Protein AF-A0A965QEQ5-F1 (afdb_monomer)

Secondary structure (DSSP, 8-state):
--SS-SEESPP-EETTEE-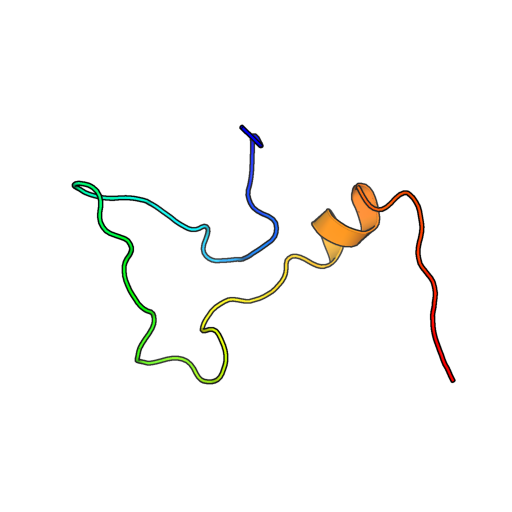---SSSTTS-EE-HHHHHHH-S------

Nearest PDB structures (foldseek):
  4jhm-assembly1_C  TM=6.926E-01  e=6.092E+00  Pseudovibrio sp. JE062

Radius of gyration: 13.7 Å; Cα contacts (8 Å, |Δi|>4): 31; chains: 1; bounding box: 28×32×27 Å

Structure (mmCIF, N/CA/C/O backbone):
data_AF-A0A965QEQ5-F1
#
_entry.id   AF-A0A965QEQ5-F1
#
loop_
_atom_site.group_PDB
_atom_site.id
_atom_site.type_symbol
_atom_site.label_atom_id
_atom_site.label_alt_id
_atom_site.label_comp_id
_atom_site.label_asym_id
_atom_site.label_entity_id
_atom_site.label_seq_id
_atom_site.pdbx_PDB_ins_code
_atom_site.Cartn_x
_atom_site.Cartn_y
_atom_site.Cartn_z
_atom_site.occupancy
_atom_site.B_iso_or_equiv
_atom_site.auth_seq_id
_atom_site.auth_comp_id
_atom_site.auth_asym_id
_atom_site.auth_atom_id
_atom_site.pdbx_PDB_model_num
ATOM 1 N N . TYR A 1 1 ? 3.650 17.237 -0.963 1.00 57.53 1 TYR A N 1
ATOM 2 C CA . TYR A 1 1 ? 2.651 16.216 -0.593 1.00 57.53 1 TYR A CA 1
ATOM 3 C C . TYR A 1 1 ? 2.198 15.538 -1.879 1.00 57.53 1 TYR A C 1
ATOM 5 O O . TYR A 1 1 ? 2.157 16.233 -2.891 1.00 57.53 1 TYR A O 1
ATOM 13 N N . TRP A 1 2 ? 1.984 14.220 -1.897 1.00 71.94 2 TRP A N 1
ATOM 14 C CA . TRP A 1 2 ? 1.502 13.534 -3.104 1.00 71.94 2 TRP A CA 1
ATOM 15 C C . TRP A 1 2 ? 0.051 13.923 -3.383 1.00 71.94 2 TRP A C 1
ATOM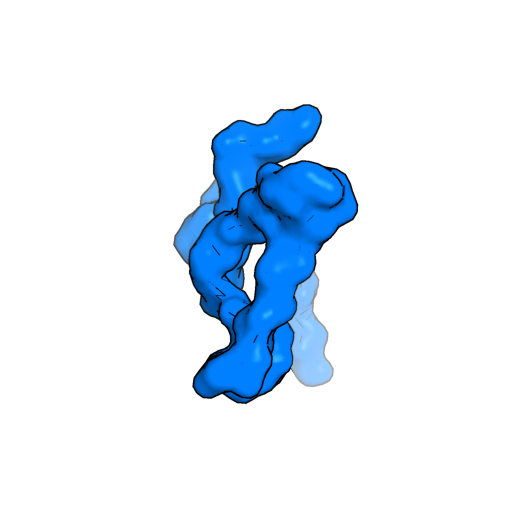 17 O O . TRP A 1 2 ? -0.699 14.210 -2.456 1.00 71.94 2 TRP A O 1
ATOM 27 N N . ALA A 1 3 ? -0.321 13.997 -4.660 1.00 82.75 3 ALA A N 1
ATOM 28 C CA . ALA A 1 3 ? -1.673 14.396 -5.051 1.00 82.75 3 ALA A CA 1
ATOM 29 C C . ALA A 1 3 ? -2.719 13.301 -4.777 1.00 82.75 3 ALA A C 1
ATOM 31 O O . ALA A 1 3 ? -3.900 13.614 -4.682 1.00 82.75 3 ALA A O 1
ATOM 32 N N . ARG A 1 4 ? -2.275 12.043 -4.682 1.00 88.94 4 ARG A N 1
ATOM 33 C CA . ARG A 1 4 ? -3.088 10.838 -4.502 1.00 88.94 4 ARG A CA 1
ATOM 34 C C . ARG A 1 4 ? -2.278 9.791 -3.732 1.00 88.94 4 ARG A C 1
ATOM 36 O O . ARG A 1 4 ? -1.056 9.747 -3.914 1.00 88.94 4 ARG A O 1
ATOM 43 N N . ASP A 1 5 ? -2.930 8.984 -2.899 1.00 92.62 5 ASP A N 1
ATOM 44 C CA . ASP A 1 5 ? -2.282 7.871 -2.192 1.00 92.62 5 ASP A CA 1
ATOM 45 C C . ASP A 1 5 ? -2.209 6.609 -3.073 1.00 92.62 5 ASP A C 1
ATOM 47 O O . ASP A 1 5 ? -2.961 6.453 -4.034 1.00 92.62 5 ASP A O 1
ATOM 51 N N . VAL A 1 6 ? -1.291 5.700 -2.746 1.00 94.94 6 VAL A N 1
ATOM 52 C CA . VAL A 1 6 ? -1.084 4.419 -3.444 1.00 94.94 6 VAL A CA 1
ATOM 53 C C . VAL A 1 6 ? -1.894 3.275 -2.831 1.00 94.94 6 VAL A C 1
ATOM 55 O O . VAL A 1 6 ? -1.697 2.116 -3.192 1.00 94.94 6 VAL A O 1
ATOM 58 N N . VAL A 1 7 ? -2.778 3.577 -1.882 1.00 95.62 7 VAL A N 1
ATOM 59 C CA . VAL A 1 7 ? -3.653 2.608 -1.222 1.00 95.62 7 VAL A CA 1
ATOM 60 C C . VAL A 1 7 ? -5.110 3.049 -1.296 1.00 95.62 7 VAL A C 1
ATOM 62 O O . VAL A 1 7 ? -5.408 4.241 -1.325 1.00 95.62 7 VAL A O 1
ATOM 65 N N . ASN A 1 8 ? -6.018 2.078 -1.303 1.00 93.75 8 ASN A N 1
ATOM 66 C CA . ASN A 1 8 ? -7.456 2.284 -1.241 1.00 93.75 8 ASN A CA 1
ATOM 67 C C . ASN A 1 8 ? -8.029 1.569 -0.001 1.00 93.75 8 ASN A C 1
ATOM 69 O O . ASN A 1 8 ? -7.756 0.382 0.188 1.00 93.75 8 ASN A O 1
ATOM 73 N N . PRO A 1 9 ? -8.853 2.241 0.823 1.00 92.94 9 PRO A N 1
ATOM 74 C CA . PRO A 1 9 ? -9.136 3.681 0.802 1.00 92.94 9 PRO A CA 1
ATOM 75 C C . PRO A 1 9 ? -7.901 4.537 1.149 1.00 92.94 9 PRO A C 1
ATOM 77 O O . PRO A 1 9 ? -7.004 4.075 1.851 1.00 92.94 9 PRO A O 1
ATOM 80 N N . GLU A 1 10 ? -7.869 5.790 0.681 1.00 92.75 10 GLU A N 1
ATOM 81 C CA . GLU A 1 10 ? -6.790 6.732 1.019 1.00 92.75 10 GLU A CA 1
ATOM 82 C C . GLU A 1 10 ? -6.811 7.111 2.505 1.00 92.75 10 GLU A C 1
ATOM 84 O O . GLU A 1 10 ? -7.876 7.282 3.117 1.00 92.75 10 GLU A O 1
ATOM 89 N N . TRP A 1 11 ? -5.631 7.339 3.084 1.00 91.00 11 TRP A N 1
ATOM 90 C CA . TRP A 1 11 ? -5.538 7.836 4.451 1.00 91.00 11 TRP A CA 1
ATOM 91 C C . TRP A 1 11 ? -6.039 9.274 4.542 1.00 91.00 11 TRP A C 1
ATOM 93 O O . TRP A 1 11 ? -5.448 10.207 4.005 1.00 91.00 11 TRP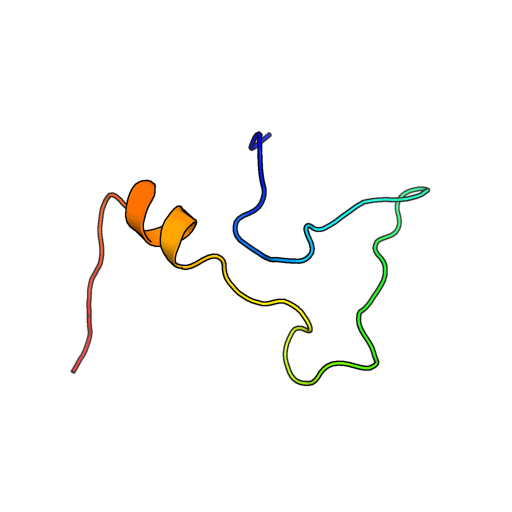 A O 1
ATOM 103 N N . THR A 1 12 ? -7.108 9.473 5.307 1.00 90.81 12 THR A N 1
ATOM 104 C CA . THR A 1 12 ? -7.640 10.806 5.592 1.00 90.81 12 THR A CA 1
ATOM 105 C C . THR A 1 12 ? -7.394 11.168 7.050 1.00 90.81 12 THR A C 1
ATOM 107 O O . THR A 1 12 ? -7.708 10.397 7.958 1.00 90.81 12 THR A O 1
ATOM 110 N N . MET A 1 13 ? -6.870 12.372 7.289 1.00 92.81 13 MET A N 1
ATOM 111 C CA . MET A 1 13 ? -6.728 12.922 8.635 1.00 92.81 13 MET A CA 1
ATOM 112 C C . MET A 1 13 ? -7.957 13.753 9.007 1.00 92.81 13 MET A C 1
ATOM 114 O O . MET A 1 13 ? -8.332 14.684 8.296 1.00 92.81 13 MET A O 1
ATOM 118 N N . LYS A 1 14 ? -8.555 13.464 10.164 1.00 94.06 14 LYS A N 1
ATOM 119 C CA . LYS A 1 14 ? -9.662 14.232 10.741 1.00 94.06 14 LYS A CA 1
ATOM 120 C C . LYS A 1 14 ? -9.315 14.624 12.172 1.00 94.06 14 LYS A C 1
ATOM 122 O O . LYS A 1 14 ? -9.097 13.760 13.013 1.00 94.06 14 LYS A O 1
ATOM 127 N N . ASN A 1 15 ? -9.270 15.928 12.454 1.00 96.06 15 ASN A N 1
ATOM 128 C CA . ASN A 1 15 ? -8.917 16.479 13.773 1.00 96.06 15 ASN A CA 1
ATOM 129 C C . ASN A 1 15 ? -7.565 15.969 14.313 1.00 96.06 15 ASN A C 1
ATOM 131 O O . ASN A 1 15 ? -7.445 15.658 15.493 1.00 96.06 15 ASN A O 1
ATOM 135 N N . GLY A 1 16 ? -6.560 15.837 13.440 1.00 95.56 16 GLY A N 1
ATOM 136 C CA . GLY A 1 16 ? -5.240 15.314 13.816 1.00 95.56 16 GLY A CA 1
ATOM 137 C C . GLY A 1 16 ? -5.187 13.797 14.038 1.00 95.56 16 GLY A C 1
ATOM 138 O O . GLY A 1 16 ? -4.148 13.288 14.443 1.00 95.56 16 GLY A O 1
ATOM 139 N N . MET A 1 17 ? -6.278 13.075 13.764 1.00 96.31 17 MET A N 1
ATOM 140 C CA . MET A 1 17 ? -6.397 11.629 13.957 1.00 96.31 17 MET A CA 1
ATOM 141 C C . MET A 1 17 ? -6.649 10.915 12.626 1.00 96.31 17 MET A C 1
ATOM 143 O O . MET A 1 17 ? -7.219 11.493 11.699 1.00 96.31 17 MET A O 1
ATOM 147 N N . VAL A 1 18 ? -6.263 9.642 12.553 1.00 94.50 18 VAL A N 1
ATOM 148 C CA . VAL A 1 18 ? -6.552 8.737 11.430 1.00 94.50 18 VAL A CA 1
ATOM 149 C C . VAL A 1 18 ? -7.420 7.592 11.944 1.00 94.50 18 VAL A C 1
ATOM 1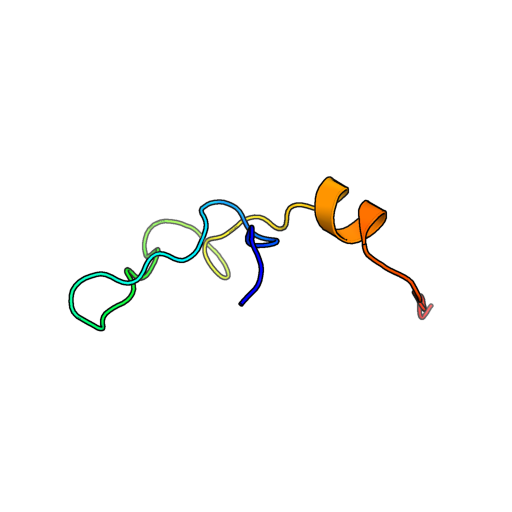51 O O . VAL A 1 18 ? -7.195 7.081 13.042 1.00 94.50 18 VAL A O 1
ATOM 154 N N . THR A 1 19 ? -8.437 7.210 11.175 1.00 93.69 19 THR A N 1
ATOM 155 C CA . THR A 1 19 ? -9.310 6.082 11.517 1.00 93.69 19 THR A CA 1
ATOM 156 C C . THR A 1 19 ? -8.581 4.763 11.288 1.00 93.69 19 THR A C 1
ATOM 158 O O . THR A 1 19 ? -8.019 4.544 10.219 1.00 93.69 19 THR A O 1
ATOM 161 N N . VAL A 1 20 ? -8.612 3.876 12.285 1.00 94.38 20 VAL A N 1
ATOM 162 C CA . VAL A 1 20 ? -8.045 2.527 12.171 1.00 94.38 20 VAL A CA 1
ATOM 163 C C . VAL A 1 20 ? -9.097 1.5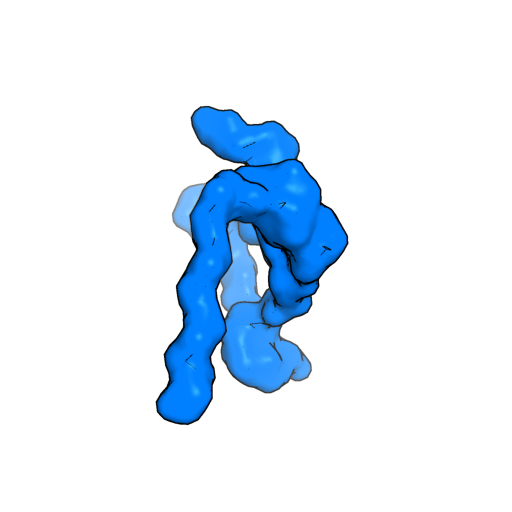81 11.569 1.00 94.38 2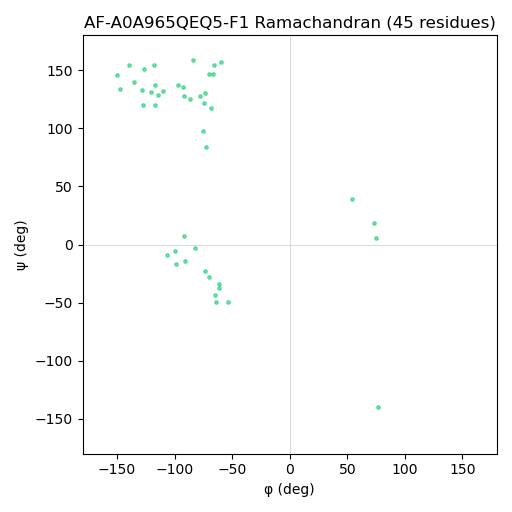0 VAL A C 1
ATOM 165 O O . VAL A 1 20 ? -10.192 1.492 12.131 1.00 94.38 20 VAL A O 1
ATOM 168 N N . PRO A 1 21 ? -8.794 0.869 10.469 1.00 94.19 21 PRO A N 1
ATOM 169 C CA . PRO A 1 21 ? -9.674 -0.151 9.897 1.00 94.19 21 PRO A CA 1
ATOM 170 C C . PRO A 1 21 ? -9.620 -1.431 10.746 1.00 94.19 21 PRO A C 1
ATOM 172 O O . PRO A 1 21 ? -8.688 -2.223 10.645 1.00 94.19 21 PRO A O 1
ATOM 175 N N . LEU A 1 22 ? -10.593 -1.601 11.645 1.00 95.38 22 LEU A N 1
ATOM 176 C CA . LEU A 1 22 ? -10.628 -2.706 12.619 1.00 95.38 22 LEU A CA 1
ATOM 177 C C . LEU A 1 22 ? -11.385 -3.946 12.119 1.00 95.38 22 LEU A C 1
ATOM 179 O O . LEU A 1 22 ? -11.304 -5.005 12.736 1.00 95.38 22 LEU A O 1
ATOM 183 N N . ASP A 1 23 ? -12.144 -3.810 11.037 1.00 95.38 23 ASP A N 1
ATOM 184 C CA . ASP A 1 23 ? -13.032 -4.822 10.461 1.00 95.38 23 ASP A CA 1
ATOM 185 C C . ASP A 1 23 ? -12.425 -5.558 9.256 1.00 95.38 23 ASP A C 1
ATOM 187 O O . ASP A 1 23 ? -12.997 -6.538 8.776 1.00 95.38 23 ASP A O 1
ATOM 191 N N . VAL A 1 24 ? -11.245 -5.131 8.799 1.00 92.75 24 VAL A N 1
ATOM 192 C CA . VAL A 1 24 ? -10.543 -5.705 7.649 1.00 92.75 24 VAL A CA 1
ATOM 193 C C . VAL A 1 24 ? -9.234 -6.358 8.111 1.00 92.75 24 VAL A C 1
ATOM 195 O O . VAL A 1 24 ? -8.443 -5.716 8.802 1.00 92.75 24 VAL A O 1
ATOM 198 N N . PRO A 1 25 ? -8.960 -7.624 7.741 1.00 93.56 25 PRO A N 1
ATOM 199 C CA . PRO A 1 25 ? -7.695 -8.277 8.065 1.00 93.56 25 PRO A CA 1
ATOM 200 C C . PRO A 1 25 ? -6.461 -7.565 7.485 1.00 93.56 25 PRO A C 1
ATOM 202 O O . PRO A 1 25 ? -6.519 -6.891 6.457 1.00 93.56 25 PRO A O 1
ATOM 205 N N . GLY A 1 26 ? -5.301 -7.799 8.103 1.00 94.06 26 GLY A N 1
ATOM 206 C CA . GLY A 1 26 ? -4.027 -7.244 7.644 1.00 94.06 26 GLY A CA 1
ATOM 207 C C . GLY A 1 26 ? -3.873 -5.768 8.010 1.00 94.06 26 GLY A C 1
ATOM 208 O O . GLY A 1 26 ? -4.214 -5.364 9.116 1.00 94.06 26 GLY A O 1
ATOM 209 N N . ILE A 1 27 ? -3.322 -4.969 7.092 1.00 94.12 27 ILE A N 1
ATOM 210 C CA . ILE A 1 27 ? -3.138 -3.520 7.295 1.00 94.12 27 ILE A CA 1
ATOM 211 C C . ILE A 1 27 ? -4.410 -2.700 7.004 1.00 94.12 27 ILE A C 1
ATOM 213 O O . ILE A 1 27 ? -4.401 -1.486 7.180 1.00 94.12 27 ILE A O 1
ATOM 217 N N . GLY A 1 28 ? -5.484 -3.357 6.549 1.00 95.12 28 GLY A N 1
ATOM 218 C CA . GLY A 1 28 ? -6.804 -2.760 6.337 1.00 95.12 28 GLY A CA 1
ATOM 219 C C . GLY A 1 28 ? -6.941 -1.824 5.132 1.00 95.12 28 GLY A C 1
ATOM 220 O O . GLY A 1 28 ? -7.895 -1.053 5.076 1.00 95.12 28 GLY A O 1
ATOM 221 N N . VAL A 1 29 ? -6.016 -1.899 4.171 1.00 95.69 29 VAL A N 1
ATOM 222 C CA . VAL A 1 29 ? -6.082 -1.201 2.878 1.00 95.69 29 VAL A CA 1
ATOM 223 C C . VAL A 1 29 ? -5.587 -2.109 1.752 1.00 95.69 29 VAL A C 1
ATOM 225 O O . VAL A 1 29 ? -4.769 -3.005 1.976 1.00 95.69 29 VAL A O 1
ATOM 228 N N . GLU A 1 30 ? -6.052 -1.853 0.535 1.00 96.31 30 GLU A N 1
ATOM 229 C CA . GLU A 1 30 ? -5.576 -2.491 -0.692 1.00 96.31 30 GLU A CA 1
ATOM 230 C C . GLU A 1 30 ? -4.550 -1.597 -1.390 1.00 96.31 30 GLU A C 1
ATOM 232 O O . GLU A 1 30 ? -4.746 -0.389 -1.500 1.00 96.31 30 GLU A O 1
ATOM 237 N N . VAL A 1 31 ? -3.456 -2.169 -1.893 1.00 96.19 31 VAL A N 1
ATOM 238 C CA . VAL A 1 31 ? -2.468 -1.409 -2.674 1.00 96.19 31 VAL A CA 1
ATOM 239 C C . VAL A 1 31 ? -2.998 -1.193 -4.093 1.00 96.19 31 VAL A C 1
ATOM 241 O O . VAL A 1 31 ? -3.352 -2.154 -4.776 1.00 96.19 31 VAL A O 1
ATOM 244 N N . ASP A 1 32 ? -3.005 0.055 -4.565 1.00 96.00 32 ASP A N 1
ATOM 245 C CA . ASP A 1 32 ? -3.284 0.399 -5.961 1.00 96.00 32 ASP A CA 1
ATOM 246 C C . ASP A 1 32 ? -2.088 -0.007 -6.833 1.00 96.00 32 ASP A C 1
ATOM 248 O O . ASP A 1 32 ? -1.183 0.780 -7.126 1.00 96.00 32 ASP A O 1
ATOM 252 N N . MET A 1 33 ? -2.066 -1.281 -7.223 1.00 96.75 33 MET A N 1
ATOM 253 C CA . MET A 1 33 ? -0.979 -1.848 -8.020 1.00 96.75 33 MET A CA 1
ATOM 254 C C . MET A 1 33 ? -0.832 -1.159 -9.377 1.00 96.75 33 MET A C 1
ATOM 256 O O . MET A 1 33 ? 0.294 -0.980 -9.832 1.00 96.75 33 MET A O 1
ATOM 260 N N . ALA A 1 3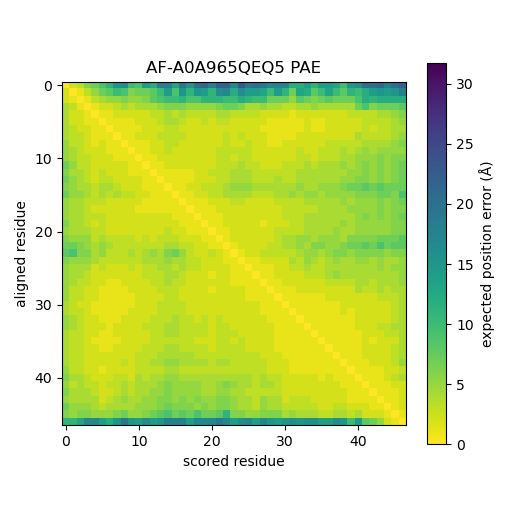4 ? -1.930 -0.711 -9.992 1.00 95.69 34 ALA A N 1
ATOM 261 C CA . ALA A 1 34 ? -1.878 0.001 -11.265 1.00 95.69 34 ALA A CA 1
ATOM 262 C C . ALA A 1 34 ? -1.152 1.346 -11.114 1.00 95.69 34 ALA A C 1
ATOM 264 O O . ALA A 1 34 ? -0.288 1.692 -11.925 1.00 95.69 34 ALA A O 1
ATOM 265 N N . MET A 1 35 ? -1.450 2.088 -10.043 1.00 95.00 35 MET A N 1
ATOM 266 C CA . MET A 1 35 ? -0.732 3.318 -9.729 1.00 95.00 35 MET A CA 1
ATOM 267 C C . MET A 1 35 ? 0.738 3.036 -9.423 1.00 95.00 35 MET A C 1
ATOM 269 O O . MET A 1 35 ? 1.604 3.678 -10.019 1.00 95.00 35 MET A O 1
ATOM 273 N N . ILE A 1 36 ? 1.027 2.067 -8.549 1.00 95.69 36 ILE A N 1
ATOM 274 C CA . ILE A 1 36 ? 2.400 1.677 -8.203 1.00 95.69 36 ILE A CA 1
ATOM 275 C C . ILE A 1 36 ? 3.201 1.344 -9.462 1.00 95.69 36 ILE A C 1
ATOM 277 O O . ILE A 1 36 ? 4.289 1.887 -9.646 1.00 95.69 36 ILE A O 1
ATOM 281 N N . GLU A 1 37 ? 2.668 0.517 -10.359 1.00 96.56 37 GLU A N 1
ATOM 282 C CA . GLU A 1 37 ? 3.334 0.149 -11.610 1.00 96.56 37 GLU A CA 1
ATOM 283 C C . GLU A 1 37 ? 3.594 1.363 -12.506 1.00 96.56 37 GLU A C 1
ATOM 285 O O . GLU A 1 37 ? 4.668 1.461 -13.096 1.00 96.56 37 GLU A O 1
ATOM 290 N N . SER A 1 38 ? 2.668 2.325 -12.555 1.00 95.69 38 SER A N 1
ATOM 291 C CA . SER A 1 38 ? 2.810 3.524 -13.392 1.00 95.69 38 SER A CA 1
ATOM 292 C C . SER A 1 38 ? 3.886 4.511 -12.916 1.00 95.69 38 SER A C 1
ATOM 294 O O . SER A 1 38 ? 4.452 5.233 -13.737 1.00 95.69 38 SER A O 1
ATOM 296 N N . ILE A 1 39 ? 4.178 4.555 -11.609 1.00 94.69 39 ILE A N 1
ATOM 297 C CA . ILE A 1 39 ? 5.133 5.509 -11.011 1.00 94.69 39 ILE A CA 1
ATOM 298 C C . ILE A 1 39 ? 6.461 4.865 -10.590 1.00 94.69 39 ILE A C 1
ATOM 300 O O . ILE A 1 39 ? 7.401 5.568 -10.211 1.00 94.69 39 ILE A O 1
ATOM 304 N N . THR A 1 40 ? 6.559 3.534 -10.628 1.00 95.62 40 THR A N 1
ATOM 305 C CA . THR A 1 40 ? 7.767 2.804 -10.225 1.00 95.62 40 THR A CA 1
ATOM 306 C C . THR A 1 40 ? 8.864 2.943 -11.277 1.00 95.62 40 THR A C 1
ATOM 308 O O . THR A 1 40 ? 8.709 2.524 -12.418 1.00 95.62 40 THR A O 1
ATOM 311 N N . VAL A 1 41 ? 10.025 3.465 -10.873 1.00 97.88 41 VAL A N 1
ATOM 312 C CA . VAL A 1 41 ? 11.189 3.651 -11.766 1.00 97.88 41 VAL A CA 1
ATOM 313 C C . VAL A 1 41 ? 12.249 2.549 -11.649 1.00 97.88 41 VAL A C 1
ATOM 315 O O . VAL A 1 41 ? 13.109 2.417 -12.516 1.00 97.88 41 VAL A O 1
ATOM 318 N N . ARG A 1 42 ? 12.214 1.750 -10.576 1.00 97.75 42 ARG A N 1
ATOM 319 C CA . ARG A 1 42 ? 13.118 0.614 -10.341 1.00 97.75 42 ARG A CA 1
ATOM 320 C C . ARG A 1 42 ? 12.378 -0.472 -9.567 1.00 97.75 42 ARG A C 1
ATOM 322 O O . ARG A 1 42 ? 11.759 -0.181 -8.550 1.00 97.75 42 ARG A O 1
ATOM 329 N N . ARG A 1 43 ? 12.506 -1.722 -10.012 1.00 96.69 43 ARG A N 1
ATOM 330 C CA . ARG A 1 43 ? 11.992 -2.918 -9.334 1.00 96.69 43 ARG A CA 1
ATOM 331 C C . ARG A 1 43 ? 13.061 -4.000 -9.344 1.00 96.69 43 ARG A C 1
ATOM 333 O O . ARG A 1 43 ? 13.736 -4.193 -10.349 1.00 96.69 43 ARG A O 1
ATOM 340 N N . GLU A 1 44 ? 13.184 -4.707 -8.233 1.00 97.69 44 GLU A N 1
ATOM 341 C CA . GLU A 1 44 ? 14.045 -5.876 -8.090 1.00 97.69 44 GLU A CA 1
ATOM 342 C C . GLU A 1 44 ? 13.198 -7.012 -7.520 1.00 97.69 44 GLU A C 1
ATOM 344 O O . GLU A 1 44 ? 12.405 -6.794 -6.604 1.00 97.69 44 GLU A O 1
ATOM 349 N N . VAL A 1 45 ? 13.307 -8.200 -8.111 1.00 96.88 45 VAL A N 1
ATOM 350 C CA . VAL A 1 45 ? 12.580 -9.397 -7.677 1.00 96.88 45 VAL A CA 1
ATOM 351 C C . VAL A 1 45 ? 13.620 -10.413 -7.242 1.00 96.88 45 VAL A C 1
ATOM 353 O O . VAL A 1 45 ? 14.481 -10.787 -8.036 1.00 96.88 45 VAL A O 1
ATOM 356 N N . LEU A 1 46 ? 13.548 -10.814 -5.977 1.00 95.69 46 L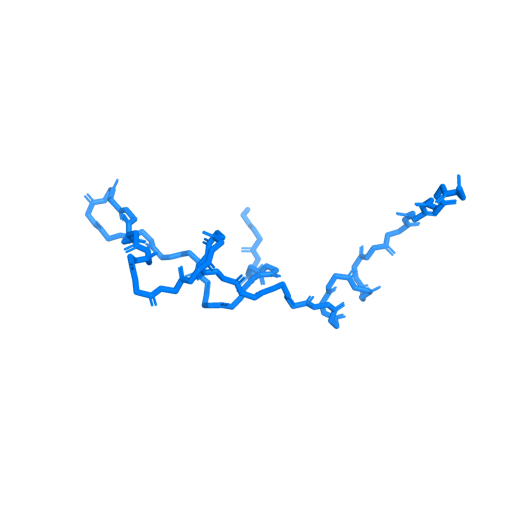EU A N 1
ATOM 357 C CA . LEU A 1 46 ? 14.430 -11.819 -5.396 1.00 95.69 46 LEU A CA 1
ATOM 358 C C . LEU A 1 46 ? 13.756 -13.191 -5.514 1.00 95.69 46 LEU A C 1
ATOM 360 O O . LEU A 1 46 ? 12.550 -13.296 -5.281 1.00 95.69 46 LEU A O 1
ATOM 364 N N . ALA A 1 47 ? 14.533 -14.192 -5.928 1.00 85.50 47 ALA A N 1
ATOM 365 C CA . ALA A 1 47 ? 14.102 -15.581 -6.085 1.00 85.50 47 ALA A CA 1
ATOM 366 C C . ALA A 1 47 ? 14.290 -16.384 -4.793 1.00 85.50 47 ALA A C 1
ATOM 368 O O . ALA A 1 47 ? 15.253 -16.078 -4.051 1.00 85.50 47 ALA A O 1
#

Sequence (47 aa):
YWARDVVNPEWTMKNGMVTVPLDVPGIGVEVDMAMIESITVRREVLA

Solvent-accessible surface area (backbone atoms only — not comparable to full-atom values): 3396 Å² total; per-residue (Å²): 131,79,94,66,71,61,35,45,74,62,92,59,77,55,96,93,40,69,85,78,60,84,89,42,80,86,91,42,60,46,72,37,58,69,58,49,64,76,72,57,90,78,86,85,84,87,132

Foldseek 3Di:
DDPDDQKPPDFDDDPNDTDQQPPDPDRNIHGNVVVCVVPDPDDDDDD

pLDDT: mean 93.1, std 6.77, range [57.53, 97.88]

Mean predicted aligned error: 3.66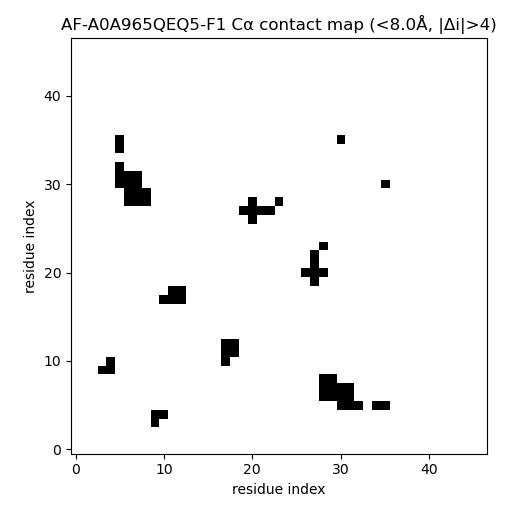 Å